Protein AF-A0A820KR75-F1 (afdb_monomer_lite)

Radius of gyration: 22.23 Å; chains: 1; bounding box: 50×46×40 Å

Secondary structure (DSSP, 8-state):
---THHHHHHHTSTTSGGGGS----TT----TT------HHHH-S-EEEEEE-TT--EEEEETTTTB-

pLDDT: mean 82.52, std 13.75, range [51.62, 96.69]

Foldseek 3Di:
DDDVVVVVVVVPPPVPPCVPDDDDDPPDDDDPPDDDPDDCVRQNDAFPDWDADPVRDIDTQRPVVRGD

Structure (mmCIF, N/CA/C/O backbone):
data_AF-A0A820KR75-F1
#
_entry.id   AF-A0A820KR75-F1
#
loop_
_atom_site.group_PDB
_atom_site.id
_atom_site.type_symbol
_atom_site.label_atom_id
_atom_site.label_alt_id
_atom_site.label_comp_id
_atom_site.label_asym_id
_atom_site.label_entity_id
_atom_site.label_seq_id
_atom_site.pdbx_PDB_ins_code
_atom_site.Cartn_x
_atom_site.Cartn_y
_atom_site.Cartn_z
_atom_site.occupancy
_atom_site.B_iso_or_equiv
_atom_site.auth_seq_id
_atom_site.auth_comp_id
_atom_site.auth_asym_id
_atom_site.auth_atom_id
_atom_site.pdbx_PDB_model_num
ATOM 1 N N . MET A 1 1 ? -40.101 36.243 19.755 1.00 67.19 1 MET A N 1
ATOM 2 C CA . MET A 1 1 ? -39.712 35.145 20.669 1.00 67.19 1 MET A CA 1
ATOM 3 C C . MET A 1 1 ? -38.963 34.104 19.852 1.00 67.19 1 MET A C 1
ATOM 5 O O . MET A 1 1 ? -39.460 33.737 18.797 1.00 67.19 1 MET A O 1
ATOM 9 N N . PHE A 1 2 ? -37.757 33.708 20.264 1.00 69.06 2 PHE A N 1
ATOM 10 C CA . PHE A 1 2 ? -36.941 32.736 19.526 1.00 69.06 2 PHE A CA 1
ATOM 11 C C . PHE A 1 2 ? -37.342 31.312 19.934 1.00 69.06 2 PHE A C 1
ATOM 13 O O . PHE A 1 2 ? -37.527 31.041 21.119 1.00 69.06 2 PHE A O 1
ATOM 20 N N . ASN A 1 3 ? -37.527 30.420 18.960 1.00 77.12 3 ASN A N 1
ATOM 21 C CA . ASN A 1 3 ? -38.027 29.069 19.204 1.00 77.12 3 ASN A CA 1
ATOM 22 C C . ASN A 1 3 ? -36.851 28.143 19.546 1.00 77.12 3 ASN A C 1
ATOM 24 O O . ASN A 1 3 ? -36.076 27.770 18.668 1.00 77.12 3 ASN A O 1
ATOM 28 N N . ILE A 1 4 ? -36.708 27.784 20.826 1.00 79.88 4 ILE A N 1
ATOM 29 C CA . ILE A 1 4 ? -35.578 26.993 21.354 1.00 79.88 4 ILE A CA 1
ATOM 30 C C . ILE A 1 4 ? -35.435 25.624 20.661 1.00 79.88 4 ILE A C 1
ATOM 32 O O . ILE A 1 4 ? -34.340 25.076 20.579 1.00 79.88 4 ILE A O 1
ATOM 36 N N . TRP A 1 5 ? -36.527 25.097 20.097 1.00 73.25 5 TRP A N 1
ATOM 37 C CA . TRP A 1 5 ? -36.535 23.842 19.345 1.00 73.25 5 TRP A CA 1
ATOM 38 C C . TRP A 1 5 ? -35.689 23.877 18.068 1.00 73.25 5 TRP A C 1
ATOM 40 O O . TRP A 1 5 ? -35.120 22.851 17.700 1.00 73.25 5 TRP A O 1
ATOM 50 N N . LEU A 1 6 ? -35.526 25.045 17.432 1.00 73.00 6 LEU A N 1
ATOM 51 C CA . LEU A 1 6 ? -34.635 25.181 16.275 1.00 73.00 6 LEU A CA 1
ATOM 52 C C . LEU A 1 6 ? -33.165 24.967 16.641 1.00 73.00 6 LEU A C 1
ATOM 54 O O . LEU A 1 6 ? -32.388 24.577 15.777 1.00 73.00 6 LEU A O 1
ATOM 58 N N . LEU A 1 7 ? -32.776 25.182 17.901 1.00 71.94 7 LEU A N 1
ATOM 59 C CA . LEU A 1 7 ? -31.396 24.978 18.333 1.00 71.94 7 LEU A CA 1
ATOM 60 C C . LEU A 1 7 ? -30.990 23.503 18.195 1.00 71.94 7 LEU A C 1
ATOM 62 O O . LEU A 1 7 ? -29.880 23.216 17.763 1.00 71.94 7 LEU A O 1
ATOM 66 N N . TRP A 1 8 ? -31.912 22.571 18.456 1.00 67.62 8 TRP A N 1
ATOM 67 C CA . TRP A 1 8 ? -31.663 21.129 18.358 1.00 67.62 8 TRP A CA 1
ATOM 68 C C . TRP A 1 8 ? -31.379 20.643 16.932 1.00 67.62 8 TRP A C 1
ATOM 70 O O . TRP A 1 8 ? -30.657 19.661 16.770 1.00 67.62 8 TRP A O 1
ATOM 80 N N . LEU A 1 9 ? -31.857 21.350 15.900 1.00 68.38 9 LEU A N 1
ATOM 81 C CA . LEU A 1 9 ? -31.553 21.030 14.497 1.00 68.38 9 LEU A CA 1
ATOM 82 C C . LEU A 1 9 ? -30.067 21.230 14.158 1.00 68.38 9 LEU A C 1
ATOM 84 O O . LEU A 1 9 ? -29.545 20.547 13.279 1.00 68.38 9 LEU A O 1
ATOM 88 N N . PHE A 1 10 ? -29.375 22.121 14.872 1.00 63.44 10 PHE A N 1
ATOM 89 C CA . PHE A 1 10 ? -27.963 22.432 14.627 1.00 63.44 10 PHE A CA 1
ATOM 90 C C . PHE A 1 10 ? -26.997 21.576 15.458 1.00 63.44 10 PHE A C 1
ATOM 92 O O . PHE A 1 10 ? -25.838 21.424 15.079 1.00 63.44 10 PHE A O 1
ATOM 99 N N . ILE A 1 11 ? -27.456 20.976 16.563 1.00 60.56 11 ILE A N 1
ATOM 100 C CA . ILE A 1 11 ? -26.595 20.193 17.473 1.00 60.56 11 ILE A CA 1
ATOM 101 C C . ILE A 1 11 ? -26.276 18.798 16.890 1.00 60.56 11 ILE A C 1
ATOM 103 O O . ILE A 1 11 ? -25.281 18.186 17.264 1.00 60.56 11 ILE A O 1
ATOM 107 N N . GLY A 1 12 ? -27.070 18.300 15.932 1.00 56.50 12 GLY A N 1
ATOM 108 C CA . GLY A 1 12 ? -26.921 16.950 15.366 1.00 56.50 12 GLY A CA 1
ATOM 109 C C . GLY A 1 12 ? -26.052 16.813 14.106 1.00 56.50 12 GLY A C 1
ATOM 110 O O . GLY A 1 12 ? -25.846 15.694 13.647 1.00 56.50 12 GLY A O 1
ATOM 111 N N . GLN A 1 13 ? -25.562 17.905 13.506 1.00 56.09 13 GLN A N 1
ATOM 112 C CA . GLN A 1 13 ? -24.979 17.858 12.149 1.00 56.09 13 GLN A CA 1
ATOM 113 C C . GLN A 1 13 ? -23.445 17.793 12.086 1.00 56.09 13 GLN A C 1
ATOM 115 O O . GLN A 1 13 ? -22.886 17.550 11.018 1.00 56.09 13 GLN A O 1
ATOM 120 N N . THR A 1 14 ? -22.726 17.963 13.196 1.00 52.09 14 THR A N 1
ATOM 121 C CA . THR A 1 14 ? -21.253 18.069 13.151 1.00 52.09 14 THR A CA 1
ATOM 122 C C . THR A 1 14 ? -20.528 16.720 13.136 1.00 52.09 14 THR A C 1
ATOM 124 O O . THR A 1 14 ? -19.330 16.668 12.870 1.00 52.09 14 THR A O 1
ATOM 127 N N . SER A 1 15 ? -21.235 15.609 13.360 1.00 56.56 15 SER A N 1
ATOM 128 C CA . SER A 1 15 ? -20.633 14.267 13.430 1.00 56.56 15 SER A CA 1
ATOM 129 C C . SER A 1 15 ? -20.496 13.563 12.069 1.00 56.56 15 SER A C 1
ATOM 131 O O . SER A 1 15 ? -19.869 12.509 11.990 1.00 56.56 15 SER A O 1
ATOM 133 N N . GLY A 1 16 ? -21.074 14.120 10.997 1.00 51.62 16 GLY A N 1
ATOM 134 C CA . GLY A 1 16 ? -21.212 13.437 9.702 1.00 51.62 16 GLY A CA 1
ATOM 135 C C . GLY A 1 16 ? -20.002 13.513 8.764 1.00 51.62 16 GLY A C 1
ATOM 136 O O . GLY A 1 16 ? -19.847 12.644 7.912 1.00 51.62 16 GLY A O 1
ATOM 137 N N . ILE A 1 17 ? -19.116 14.504 8.914 1.00 53.88 17 ILE A N 1
ATOM 138 C CA . ILE A 1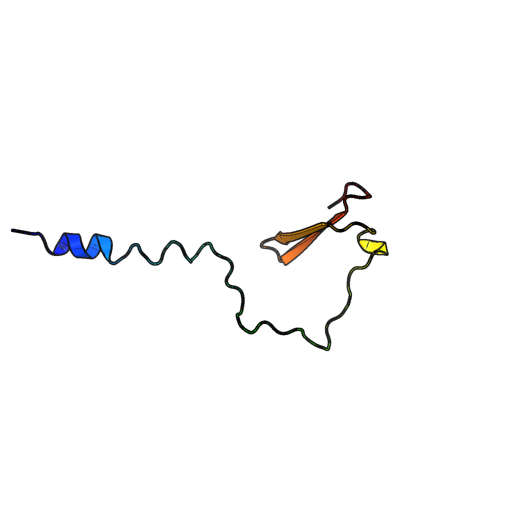 17 ? -18.002 14.700 7.962 1.00 53.88 17 ILE A CA 1
ATOM 139 C C . ILE A 1 17 ? -16.856 13.700 8.204 1.00 53.88 17 ILE A C 1
ATOM 141 O O . ILE A 1 17 ? -16.175 13.294 7.268 1.00 53.88 17 ILE A O 1
ATOM 145 N N . ALA A 1 18 ? -16.668 13.232 9.442 1.00 58.78 18 ALA A N 1
ATOM 146 C CA . ALA A 1 18 ? -15.562 12.339 9.799 1.00 58.78 18 ALA A CA 1
ATOM 147 C C . ALA A 1 18 ? -15.836 10.842 9.548 1.00 58.78 18 ALA A C 1
ATOM 149 O O . ALA A 1 18 ? -14.915 10.037 9.664 1.00 58.78 18 ALA A O 1
ATOM 150 N N . TYR A 1 19 ? -17.073 10.438 9.223 1.00 57.69 19 TYR A N 1
ATOM 151 C CA . TYR A 1 19 ? -17.399 9.017 9.014 1.00 57.69 19 TYR A CA 1
ATOM 152 C C . TYR A 1 19 ? -16.871 8.468 7.678 1.00 57.69 19 TYR A C 1
ATOM 154 O O . TYR A 1 19 ? -16.644 7.270 7.549 1.00 57.69 19 TYR A O 1
ATOM 162 N N . ILE A 1 20 ? -16.633 9.348 6.703 1.00 60.00 20 ILE A N 1
ATOM 163 C CA . ILE A 1 20 ? -16.150 9.003 5.355 1.00 60.00 20 ILE A CA 1
ATOM 164 C C . ILE A 1 20 ? -14.622 9.103 5.215 1.00 60.00 20 ILE A C 1
ATOM 166 O O . ILE A 1 20 ? -14.087 8.830 4.144 1.00 60.00 20 ILE A O 1
ATOM 170 N N . LEU A 1 21 ? -13.908 9.479 6.282 1.00 72.31 21 LEU A N 1
ATOM 171 C CA . LEU A 1 21 ? -12.448 9.558 6.280 1.00 72.31 21 LEU A CA 1
ATOM 172 C C . LEU A 1 21 ? -11.839 8.243 6.804 1.00 72.31 21 LEU A C 1
ATOM 174 O O . LEU A 1 21 ? -12.272 7.760 7.856 1.00 72.31 21 LEU A O 1
ATOM 178 N N . PRO A 1 22 ? -10.805 7.680 6.148 1.00 70.50 22 PRO A N 1
ATOM 179 C CA . PRO A 1 22 ? -10.058 6.557 6.700 1.00 70.50 22 PRO A CA 1
ATOM 180 C C . PRO A 1 22 ? -9.504 6.915 8.083 1.00 70.50 22 PRO A C 1
ATOM 182 O O . PRO A 1 22 ? -8.784 7.902 8.249 1.00 70.50 22 PRO A O 1
ATOM 185 N N . LYS A 1 23 ? -9.830 6.109 9.096 1.00 76.69 23 LYS A N 1
ATOM 186 C CA . LYS A 1 23 ? -9.259 6.262 10.437 1.00 76.69 23 LYS A CA 1
ATOM 187 C C . LYS A 1 23 ? -7.891 5.595 10.471 1.00 76.69 23 LYS A C 1
ATOM 189 O O . LYS A 1 23 ? -7.790 4.390 10.686 1.00 76.69 23 LYS A O 1
ATOM 194 N N . PHE A 1 24 ? -6.839 6.375 10.259 1.00 77.00 24 PHE A N 1
ATOM 195 C CA . PHE A 1 24 ? -5.476 5.898 10.468 1.00 77.00 24 PHE A CA 1
ATOM 196 C C . PHE A 1 24 ? -5.175 5.783 11.968 1.00 77.00 24 PHE A C 1
ATOM 198 O O . PHE A 1 24 ? -5.479 6.690 12.745 1.00 77.00 24 PHE A O 1
ATOM 205 N N . CYS A 1 25 ? -4.563 4.673 12.389 1.00 85.62 25 CYS A N 1
ATOM 206 C CA . CYS A 1 25 ? -4.035 4.549 13.747 1.00 85.62 25 CYS A CA 1
ATOM 207 C C . CYS A 1 25 ? -2.846 5.500 13.921 1.00 85.62 25 CYS A C 1
ATOM 209 O O . CYS A 1 25 ? -1.833 5.343 13.244 1.00 85.62 25 CYS A O 1
ATOM 211 N N . ALA A 1 26 ? -2.941 6.437 14.870 1.00 89.19 26 ALA A N 1
ATOM 212 C CA . ALA A 1 26 ? -1.866 7.391 15.167 1.00 89.19 26 ALA A CA 1
ATOM 213 C C . ALA A 1 26 ? -0.549 6.705 15.584 1.00 89.19 26 ALA A C 1
ATOM 215 O O . ALA A 1 26 ? 0.529 7.221 15.312 1.00 89.19 26 ALA A O 1
ATOM 216 N N . ASN A 1 27 ? -0.644 5.516 16.187 1.00 91.12 27 ASN A N 1
ATOM 217 C CA . ASN A 1 27 ? 0.497 4.722 16.641 1.00 91.12 27 ASN A CA 1
ATOM 218 C C . ASN A 1 27 ? 0.651 3.439 15.810 1.00 91.12 27 ASN A C 1
ATOM 220 O O . ASN A 1 27 ? 0.979 2.389 16.358 1.00 91.12 27 ASN A O 1
ATOM 224 N N . ALA A 1 28 ? 0.350 3.483 14.508 1.00 90.00 28 ALA A N 1
ATOM 225 C CA . ALA A 1 28 ? 0.618 2.347 13.631 1.00 90.00 28 ALA A CA 1
ATOM 226 C C . ALA A 1 28 ? 2.122 2.017 13.658 1.00 90.00 28 ALA A C 1
ATOM 228 O O . ALA A 1 28 ? 2.958 2.868 13.354 1.00 90.00 28 ALA A O 1
ATOM 229 N N . THR A 1 29 ? 2.464 0.787 14.040 1.00 93.44 29 THR A N 1
ATOM 230 C CA . THR A 1 29 ? 3.844 0.294 14.075 1.00 93.44 29 THR A CA 1
ATOM 231 C C . THR A 1 29 ? 4.022 -0.862 13.103 1.00 93.44 29 THR A C 1
ATOM 233 O O . THR A 1 29 ? 3.098 -1.633 12.838 1.00 93.44 29 THR A O 1
ATOM 236 N N . TRP A 1 30 ? 5.230 -0.985 12.557 1.00 89.88 30 TRP A N 1
ATOM 237 C CA . TRP A 1 30 ? 5.596 -2.137 11.743 1.00 89.88 30 TRP A CA 1
ATOM 238 C C . TRP A 1 30 ? 5.703 -3.389 12.609 1.00 89.88 30 TRP A C 1
ATOM 240 O O . TRP A 1 30 ? 6.367 -3.381 13.645 1.00 89.88 30 TRP A O 1
ATOM 250 N N . ASN A 1 31 ? 5.088 -4.481 12.156 1.00 92.94 31 ASN A N 1
ATOM 251 C CA . ASN A 1 31 ? 5.335 -5.793 12.737 1.00 92.94 31 ASN A CA 1
ATOM 252 C C . ASN A 1 31 ? 6.738 -6.267 12.305 1.00 92.94 31 ASN A C 1
ATOM 254 O O . ASN A 1 31 ? 6.949 -6.461 11.106 1.00 92.94 31 ASN A O 1
ATOM 258 N N . PRO A 1 32 ? 7.688 -6.493 13.232 1.00 93.19 32 PRO A N 1
ATOM 259 C CA . PRO A 1 32 ? 9.033 -6.947 12.878 1.00 93.19 32 PRO A CA 1
ATOM 260 C C . PRO A 1 32 ? 9.061 -8.361 12.275 1.00 93.19 32 PRO A C 1
ATOM 262 O O . PRO A 1 32 ? 10.040 -8.723 11.633 1.00 93.19 32 PRO A O 1
ATOM 265 N N . ALA A 1 33 ? 7.997 -9.151 12.451 1.00 96.62 33 ALA A N 1
ATOM 266 C CA . ALA A 1 33 ? 7.824 -10.470 11.842 1.00 96.62 33 ALA A CA 1
ATOM 267 C C . ALA A 1 33 ? 7.032 -10.431 10.516 1.00 96.62 33 ALA A C 1
ATOM 269 O O . ALA A 1 33 ? 6.554 -11.468 10.055 1.00 96.62 33 ALA A O 1
ATOM 270 N N . ALA A 1 34 ? 6.830 -9.250 9.919 1.00 93.56 34 ALA A N 1
ATOM 271 C CA . ALA A 1 34 ? 6.159 -9.127 8.627 1.00 93.56 34 ALA A CA 1
ATOM 272 C C . ALA A 1 34 ? 6.935 -9.844 7.504 1.00 93.56 34 ALA A C 1
ATOM 274 O O . ALA A 1 34 ? 8.159 -9.956 7.538 1.00 93.56 34 ALA A O 1
ATOM 275 N N . ILE A 1 35 ? 6.207 -10.298 6.482 1.00 94.38 35 ILE A N 1
ATOM 276 C CA . ILE A 1 35 ? 6.767 -10.971 5.303 1.00 94.38 35 ILE A CA 1
ATOM 277 C C . ILE A 1 35 ? 6.703 -10.074 4.065 1.00 94.38 35 ILE A C 1
ATOM 279 O O . ILE A 1 35 ? 5.833 -9.213 3.944 1.00 94.38 35 ILE A O 1
ATOM 283 N N . THR A 1 36 ? 7.5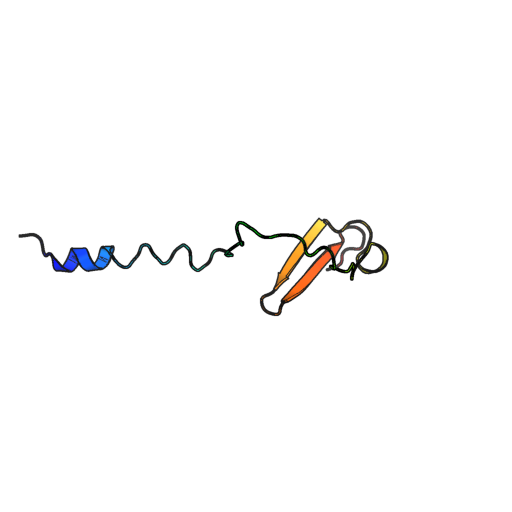93 -10.326 3.106 1.00 91.62 36 THR A N 1
ATOM 284 C CA . THR A 1 36 ? 7.475 -9.783 1.746 1.00 91.62 36 THR A CA 1
ATOM 285 C C . THR A 1 36 ? 6.704 -10.783 0.893 1.00 91.62 36 THR A C 1
ATOM 287 O O . THR A 1 36 ? 7.203 -11.876 0.639 1.00 91.62 36 THR A O 1
ATOM 290 N N . PHE A 1 37 ? 5.493 -10.429 0.465 1.00 91.19 37 PHE A N 1
ATOM 291 C CA . PHE A 1 37 ? 4.661 -11.301 -0.376 1.00 91.19 37 PHE A CA 1
ATOM 292 C C . PHE A 1 37 ? 4.719 -10.939 -1.868 1.00 91.19 37 PHE A C 1
ATOM 294 O O . PHE A 1 37 ? 4.329 -11.744 -2.707 1.00 91.19 37 PHE A O 1
ATOM 301 N N . ALA A 1 38 ? 5.213 -9.743 -2.199 1.00 91.88 38 ALA A N 1
ATOM 302 C CA . ALA A 1 38 ? 5.327 -9.252 -3.563 1.00 91.88 38 ALA A CA 1
ATOM 303 C C . ALA A 1 38 ? 6.634 -8.463 -3.744 1.00 91.88 38 ALA A C 1
ATOM 305 O O . ALA A 1 38 ? 7.062 -7.730 -2.852 1.00 91.88 38 ALA A O 1
ATOM 306 N N . ASN A 1 39 ? 7.287 -8.641 -4.889 1.00 92.88 39 ASN A N 1
ATOM 307 C CA . ASN A 1 39 ? 8.556 -8.017 -5.256 1.00 92.88 39 ASN A CA 1
ATOM 308 C C . ASN A 1 39 ? 8.550 -7.598 -6.738 1.00 92.88 39 ASN A C 1
ATOM 310 O O . ASN A 1 39 ? 7.538 -7.700 -7.430 1.00 92.88 39 ASN A O 1
ATOM 314 N N . ASN A 1 40 ? 9.693 -7.162 -7.262 1.00 91.50 40 ASN A N 1
ATOM 315 C CA . ASN A 1 40 ? 9.785 -6.720 -8.653 1.00 91.50 40 ASN A CA 1
ATOM 316 C C . ASN A 1 40 ? 9.509 -7.825 -9.691 1.00 91.50 40 ASN A C 1
ATOM 318 O O . ASN A 1 40 ? 9.240 -7.509 -10.844 1.00 91.50 40 ASN A O 1
ATOM 322 N N . ILE A 1 41 ? 9.589 -9.102 -9.310 1.00 91.81 41 ILE A N 1
ATOM 323 C CA . ILE A 1 41 ? 9.279 -10.233 -10.193 1.00 91.81 41 ILE A CA 1
ATOM 324 C C . ILE A 1 41 ? 7.763 -10.406 -10.303 1.00 91.81 41 ILE A C 1
ATOM 326 O O . ILE A 1 41 ? 7.256 -10.670 -11.388 1.00 91.81 41 ILE A O 1
ATOM 330 N N . THR A 1 42 ? 7.030 -10.241 -9.200 1.00 91.81 42 THR A N 1
ATOM 331 C CA . THR A 1 42 ? 5.568 -10.395 -9.188 1.00 91.81 42 THR A CA 1
ATOM 332 C C . THR A 1 42 ? 4.831 -9.154 -9.680 1.00 91.81 42 THR A C 1
ATOM 334 O O . THR A 1 42 ? 3.788 -9.290 -10.306 1.00 91.81 42 THR A O 1
ATOM 337 N N . ILE A 1 43 ? 5.348 -7.958 -9.379 1.00 90.94 43 ILE A N 1
ATOM 338 C CA . ILE A 1 43 ? 4.649 -6.688 -9.634 1.00 90.94 43 ILE A CA 1
ATOM 339 C C . ILE A 1 43 ? 5.295 -5.889 -10.773 1.00 90.94 43 ILE A C 1
ATOM 341 O O . ILE A 1 43 ? 4.673 -4.983 -11.296 1.00 90.94 43 ILE A O 1
ATOM 345 N N . GLY A 1 44 ? 6.543 -6.189 -11.144 1.00 91.19 44 GLY A N 1
ATOM 346 C CA . GLY A 1 44 ? 7.342 -5.356 -12.042 1.00 91.19 44 GLY A CA 1
ATOM 347 C C . GLY A 1 44 ? 8.162 -4.285 -11.315 1.00 91.19 44 GLY A C 1
ATOM 348 O O . GLY A 1 44 ? 8.171 -4.182 -10.088 1.00 91.19 44 GLY A O 1
ATOM 349 N N . THR A 1 45 ? 8.943 -3.515 -12.072 1.00 93.31 45 THR A N 1
ATOM 350 C CA . THR A 1 45 ? 9.966 -2.612 -11.512 1.00 93.31 45 THR A CA 1
ATOM 351 C C . THR A 1 45 ? 9.477 -1.183 -11.283 1.00 93.31 45 THR A C 1
ATOM 353 O O . THR A 1 45 ? 10.199 -0.410 -10.651 1.00 93.31 45 THR A O 1
ATOM 356 N N . LYS A 1 46 ? 8.278 -0.815 -11.764 1.00 94.12 46 LYS A N 1
ATOM 357 C CA . LYS A 1 46 ? 7.737 0.552 -11.682 1.00 94.12 46 LYS A CA 1
ATOM 358 C C . LYS A 1 46 ? 6.345 0.606 -11.053 1.00 94.12 46 LYS A C 1
ATOM 360 O O . LYS A 1 46 ? 5.410 1.182 -11.609 1.00 94.12 46 LYS A O 1
ATOM 365 N N . ALA A 1 47 ? 6.230 0.054 -9.847 1.00 92.50 47 ALA A N 1
ATOM 366 C CA . ALA A 1 47 ? 5.040 0.215 -9.019 1.00 92.50 47 ALA A CA 1
ATOM 367 C C . ALA A 1 47 ? 4.928 1.667 -8.511 1.00 92.50 47 ALA A C 1
ATOM 369 O O . ALA A 1 47 ? 5.674 2.080 -7.622 1.00 92.50 47 ALA A O 1
ATOM 370 N N . HIS A 1 48 ? 4.006 2.447 -9.080 1.00 93.12 48 HIS A N 1
ATOM 371 C CA . HIS A 1 48 ? 3.796 3.860 -8.717 1.00 93.12 48 HIS A CA 1
ATOM 372 C C . HIS A 1 48 ? 2.420 4.147 -8.104 1.00 93.12 48 HIS A C 1
ATOM 374 O O . HIS A 1 48 ? 2.189 5.255 -7.621 1.00 93.12 48 HIS A O 1
ATOM 380 N N . GLY A 1 49 ? 1.519 3.165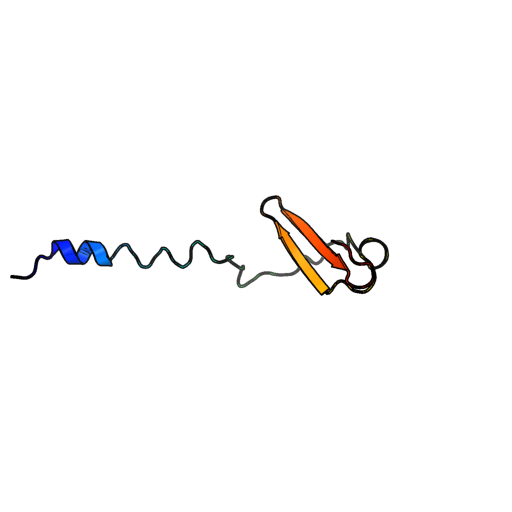 -8.093 1.00 92.00 49 GLY A N 1
ATOM 381 C CA . GLY A 1 49 ? 0.217 3.263 -7.438 1.00 92.00 49 GLY A CA 1
ATOM 382 C C . GLY A 1 49 ? -0.020 2.086 -6.501 1.00 92.00 49 GLY A C 1
ATOM 383 O O . GLY A 1 49 ? 0.387 0.969 -6.808 1.00 92.00 49 GLY A O 1
ATOM 384 N N . LEU A 1 50 ? -0.692 2.347 -5.378 1.00 92.62 50 LEU A N 1
ATOM 385 C CA . LEU A 1 50 ? -1.178 1.339 -4.440 1.00 92.62 50 LEU A CA 1
ATOM 386 C C . LEU A 1 50 ? -2.613 1.685 -4.049 1.00 92.62 50 LEU A C 1
ATOM 388 O O . LEU A 1 50 ? -2.897 2.813 -3.643 1.00 92.62 50 LEU A O 1
ATOM 392 N N . PHE A 1 51 ? -3.506 0.710 -4.165 1.00 93.06 51 PHE A N 1
ATOM 393 C CA . PHE A 1 51 ? -4.900 0.834 -3.761 1.00 93.06 51 PHE A CA 1
ATOM 394 C C . PHE A 1 51 ? -5.336 -0.432 -3.030 1.00 93.06 51 PHE A C 1
ATOM 396 O O . PHE A 1 51 ? -4.894 -1.529 -3.362 1.00 93.06 51 PHE A O 1
ATOM 403 N N . ILE A 1 52 ? -6.190 -0.282 -2.021 1.00 91.69 52 ILE A N 1
ATOM 404 C CA . ILE A 1 52 ? -6.766 -1.402 -1.279 1.00 91.69 52 ILE A CA 1
ATOM 405 C C . ILE A 1 52 ? -8.278 -1.230 -1.317 1.00 91.69 52 ILE A C 1
ATOM 407 O O . ILE A 1 52 ? -8.780 -0.175 -0.925 1.00 91.69 52 ILE A O 1
ATOM 411 N N . ASP A 1 53 ? -8.991 -2.242 -1.805 1.00 92.69 53 ASP A N 1
ATOM 412 C CA . ASP A 1 53 ? -10.453 -2.206 -1.843 1.00 92.69 53 ASP A CA 1
ATOM 413 C C . ASP A 1 53 ? -11.094 -2.644 -0.513 1.00 92.69 53 ASP A C 1
ATOM 415 O O . ASP A 1 53 ? -10.433 -3.060 0.442 1.00 92.69 53 ASP A O 1
ATOM 419 N N . THR A 1 54 ? -12.423 -2.553 -0.445 1.00 90.00 54 THR A N 1
ATOM 420 C CA . THR A 1 54 ? -13.207 -2.941 0.739 1.00 90.00 54 THR A CA 1
ATOM 421 C C . THR A 1 54 ? -13.219 -4.446 1.010 1.00 90.00 54 THR A C 1
ATOM 423 O O . THR A 1 54 ? -13.692 -4.853 2.066 1.00 90.00 54 THR A O 1
ATOM 426 N N . ASN A 1 55 ? -12.720 -5.263 0.078 1.00 96.69 55 ASN A N 1
ATOM 427 C CA . ASN A 1 55 ? -12.555 -6.709 0.226 1.00 96.69 55 ASN A CA 1
ATOM 428 C C . ASN A 1 55 ? -11.111 -7.079 0.611 1.00 96.69 55 ASN A C 1
ATOM 430 O O . ASN A 1 55 ? -10.735 -8.246 0.515 1.00 96.69 55 ASN A O 1
ATOM 434 N N . ASN A 1 56 ? -10.298 -6.099 1.029 1.00 89.44 56 ASN A N 1
ATOM 435 C CA . ASN A 1 56 ? -8.888 -6.265 1.384 1.00 89.44 56 ASN A CA 1
ATOM 436 C C . ASN A 1 56 ? -8.003 -6.743 0.219 1.00 89.44 56 ASN A C 1
ATOM 438 O O . ASN A 1 56 ? -6.901 -7.247 0.449 1.00 89.44 56 ASN A O 1
ATOM 442 N N . THR A 1 57 ? -8.443 -6.551 -1.025 1.00 93.94 57 THR A N 1
ATOM 443 C CA . THR A 1 57 ? -7.615 -6.823 -2.202 1.00 93.94 57 THR A CA 1
ATOM 444 C C . THR A 1 57 ? -6.638 -5.674 -2.396 1.00 93.94 57 THR A C 1
ATOM 446 O O . THR A 1 57 ? -7.039 -4.510 -2.404 1.00 93.94 57 THR A O 1
ATOM 449 N N . VAL A 1 58 ? -5.354 -5.998 -2.550 1.00 92.88 58 VAL A N 1
ATOM 450 C CA . VAL A 1 58 ? -4.286 -5.019 -2.784 1.00 92.88 58 VAL A CA 1
ATOM 451 C C . VAL A 1 58 ? -3.984 -4.960 -4.277 1.00 92.88 58 VAL A 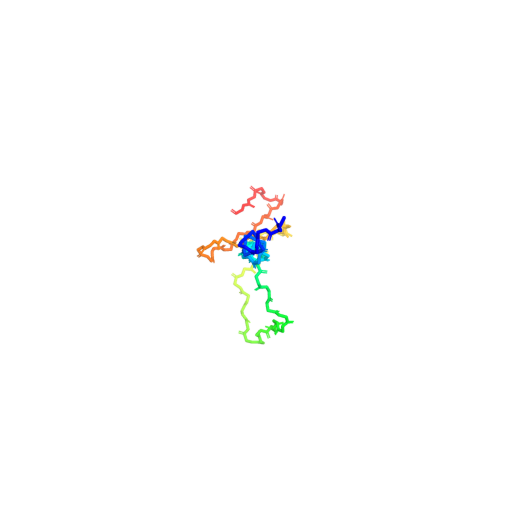C 1
ATOM 453 O O . VAL A 1 58 ? -3.628 -5.973 -4.872 1.00 92.88 58 VAL A O 1
ATOM 456 N N . TYR A 1 59 ? -4.082 -3.769 -4.854 1.00 93.31 59 TYR A N 1
ATOM 457 C CA . TYR A 1 59 ? -3.767 -3.479 -6.249 1.00 93.31 59 TYR A CA 1
ATOM 458 C C . TYR A 1 59 ? -2.506 -2.624 -6.321 1.00 93.31 59 TYR A C 1
ATOM 460 O O . TYR A 1 59 ? -2.346 -1.676 -5.541 1.00 93.31 59 TYR A O 1
ATOM 468 N N . LEU A 1 60 ? -1.632 -2.932 -7.275 1.00 94.69 60 LEU A N 1
ATOM 469 C CA . LEU A 1 60 ? -0.416 -2.171 -7.540 1.00 94.69 60 LEU A CA 1
ATOM 470 C C . LEU A 1 60 ? -0.340 -1.830 -9.023 1.00 94.69 60 LEU A C 1
ATOM 472 O O . LEU A 1 60 ? -0.380 -2.718 -9.861 1.00 94.69 60 LEU A O 1
ATOM 476 N N . ALA A 1 61 ? -0.187 -0.546 -9.338 1.00 93.88 61 ALA A N 1
ATOM 477 C CA . ALA A 1 61 ? -0.062 -0.097 -10.720 1.00 93.88 61 ALA A CA 1
ATOM 478 C C . ALA A 1 61 ? 1.407 -0.104 -11.155 1.00 93.88 61 ALA A C 1
ATOM 480 O O . ALA A 1 61 ? 2.189 0.735 -10.688 1.00 93.88 61 ALA A O 1
ATOM 481 N N . ASP A 1 62 ? 1.760 -1.020 -12.056 1.00 93.62 62 ASP A N 1
ATOM 482 C CA . ASP A 1 62 ? 3.065 -1.061 -12.712 1.00 93.62 62 ASP A CA 1
ATOM 483 C C . ASP A 1 62 ? 3.019 -0.344 -14.054 1.00 93.62 62 ASP A C 1
ATOM 485 O O . ASP A 1 62 ? 2.510 -0.852 -15.058 1.00 93.62 62 ASP A O 1
ATOM 489 N N . THR A 1 63 ? 3.589 0.854 -14.073 1.00 92.75 63 THR A N 1
ATOM 490 C CA . THR A 1 63 ? 3.553 1.717 -15.253 1.00 92.75 63 THR A CA 1
ATOM 491 C C . THR A 1 63 ? 4.580 1.326 -16.311 1.00 92.75 63 THR A C 1
ATOM 493 O O . THR A 1 63 ? 4.561 1.890 -17.400 1.00 92.75 63 THR A O 1
ATOM 496 N N . ALA A 1 64 ? 5.492 0.387 -16.026 1.00 92.81 64 ALA A N 1
ATOM 497 C CA . ALA A 1 64 ? 6.397 -0.144 -17.047 1.00 92.81 64 ALA A CA 1
ATOM 498 C C . ALA A 1 64 ? 5.727 -1.197 -17.933 1.00 92.81 64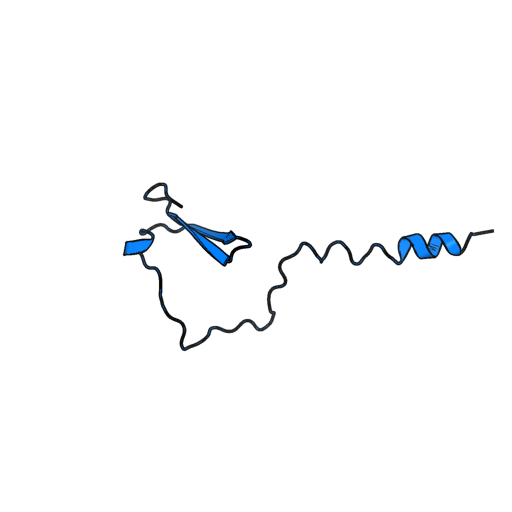 ALA A C 1
ATOM 500 O O . ALA A 1 64 ? 6.127 -1.360 -19.084 1.00 92.81 64 ALA A O 1
ATOM 501 N N . ASN A 1 65 ? 4.759 -1.933 -17.382 1.00 88.69 65 ASN A N 1
ATOM 502 C CA . ASN A 1 65 ? 4.100 -3.048 -18.061 1.00 88.69 65 ASN A CA 1
ATOM 503 C C . ASN A 1 65 ? 2.620 -2.779 -18.377 1.00 88.69 65 ASN A C 1
ATOM 505 O O . ASN A 1 65 ? 1.962 -3.671 -18.918 1.00 88.69 65 ASN A O 1
ATOM 509 N N . ASP A 1 66 ? 2.118 -1.587 -18.036 1.00 87.56 66 ASP A N 1
ATOM 510 C CA . ASP A 1 66 ? 0.730 -1.147 -18.208 1.00 87.56 66 ASP A CA 1
ATOM 511 C C . ASP A 1 66 ? -0.287 -2.073 -17.512 1.00 87.56 66 ASP A C 1
ATOM 513 O O . ASP A 1 66 ? -1.282 -2.492 -18.109 1.00 87.56 66 ASP A O 1
ATOM 517 N N . ARG A 1 67 ? -0.024 -2.445 -16.245 1.00 85.12 67 ARG A N 1
ATOM 518 C CA . ARG A 1 67 ? -0.842 -3.425 -15.492 1.00 85.12 67 ARG A CA 1
ATOM 519 C C . ARG A 1 67 ? -1.217 -2.950 -14.091 1.00 85.12 67 ARG A C 1
ATOM 521 O O . ARG A 1 67 ? -0.507 -2.135 -13.500 1.00 85.12 67 ARG A O 1
ATOM 528 N N . VAL A 1 68 ? -2.319 -3.511 -13.582 1.00 84.81 68 VAL A N 1
ATOM 529 C CA . VAL A 1 68 ? -2.836 -3.389 -12.207 1.00 84.81 68 VAL A CA 1
ATOM 530 C C . VAL A 1 68 ? -3.190 -4.773 -11.677 1.00 8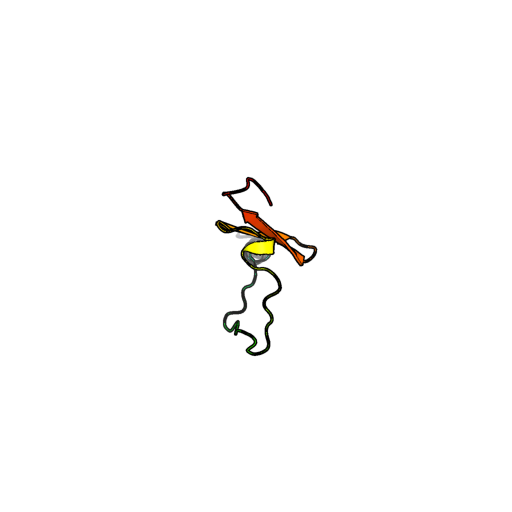4.81 68 VAL A C 1
ATOM 532 O O . VAL A 1 68 ? -3.680 -5.582 -12.500 1.00 84.81 68 VAL A O 1
#

Sequence (68 aa):
MFNIWLLWLFIGQTSGIAYILPKFCANATWNPAAITFANNITIGTKAHGLFIDTNNTVYLADTANDRV

Organism: NCBI:txid433720